Protein AF-A0A3P1Y824-F1 (afdb_monomer_lite)

pLDDT: mean 85.29, std 20.65, range [33.41, 98.75]

Structure (mmCIF, N/CA/C/O backbone):
data_AF-A0A3P1Y824-F1
#
_entry.id   AF-A0A3P1Y824-F1
#
loop_
_atom_site.group_PDB
_atom_site.id
_atom_site.type_symbol
_atom_site.label_atom_id
_atom_site.label_alt_id
_atom_site.label_comp_id
_atom_site.label_asym_id
_atom_site.label_entity_id
_atom_site.label_seq_id
_atom_site.pdbx_PDB_ins_code
_atom_site.Cartn_x
_atom_site.Cartn_y
_atom_site.Cartn_z
_atom_site.occupancy
_atom_site.B_iso_or_equiv
_atom_site.auth_seq_id
_atom_site.auth_comp_id
_atom_site.auth_asym_id
_atom_site.auth_atom_id
_atom_site.pdbx_PDB_model_num
ATOM 1 N N . MET A 1 1 ? 22.673 16.829 -102.226 1.00 40.06 1 MET A N 1
ATOM 2 C CA . MET A 1 1 ? 23.351 18.041 -101.725 1.00 40.06 1 MET A CA 1
ATOM 3 C C . MET A 1 1 ? 23.393 17.918 -100.212 1.00 40.06 1 MET A C 1
ATOM 5 O O . MET A 1 1 ? 22.346 17.843 -99.588 1.00 40.06 1 MET A O 1
ATOM 9 N N . TRP A 1 2 ? 24.587 17.693 -99.670 1.00 33.41 2 TRP A N 1
ATOM 10 C CA . TRP A 1 2 ? 24.835 17.403 -98.260 1.00 33.41 2 TRP A CA 1
ATOM 11 C C . TRP A 1 2 ? 24.967 18.717 -97.490 1.00 33.41 2 TRP A C 1
ATOM 13 O O . TRP A 1 2 ? 25.770 19.559 -97.886 1.00 33.41 2 TRP A O 1
ATOM 23 N N . THR A 1 3 ? 24.259 18.869 -96.374 1.00 39.00 3 THR A N 1
ATOM 24 C CA . THR A 1 3 ? 24.647 19.810 -95.317 1.00 39.00 3 THR A CA 1
ATOM 25 C C . THR A 1 3 ? 25.061 19.031 -94.075 1.00 39.00 3 THR A C 1
ATOM 27 O O . THR A 1 3 ? 24.505 17.993 -93.723 1.00 39.00 3 THR A O 1
ATOM 30 N N . ARG A 1 4 ? 26.153 19.511 -93.490 1.00 34.81 4 ARG A N 1
ATOM 31 C CA . ARG A 1 4 ? 27.013 18.880 -92.495 1.00 34.81 4 ARG A CA 1
ATOM 32 C C . ARG A 1 4 ? 26.771 19.522 -91.117 1.00 34.81 4 ARG A C 1
ATOM 34 O O . ARG A 1 4 ? 26.735 20.744 -91.057 1.00 34.81 4 ARG A O 1
ATOM 41 N N . VAL A 1 5 ? 26.845 18.683 -90.064 1.00 40.91 5 VAL A N 1
ATOM 42 C CA . VAL A 1 5 ? 27.524 18.930 -88.753 1.00 40.91 5 VAL A CA 1
ATOM 43 C C . VAL A 1 5 ? 26.719 19.746 -87.703 1.00 40.91 5 VAL A C 1
ATOM 45 O O . VAL A 1 5 ? 25.903 20.559 -88.119 1.00 40.91 5 VAL A O 1
ATOM 48 N N . PRO A 1 6 ? 26.922 19.620 -86.356 1.00 44.84 6 PRO A N 1
ATOM 49 C CA . PRO A 1 6 ? 27.743 18.694 -85.548 1.00 44.84 6 PRO A CA 1
ATOM 50 C C . PRO A 1 6 ? 27.023 17.943 -84.400 1.00 44.84 6 PRO A C 1
ATOM 52 O O . PRO A 1 6 ? 26.075 18.398 -83.767 1.00 44.84 6 PRO A O 1
ATOM 55 N N . CYS A 1 7 ? 27.672 16.842 -84.030 1.00 43.00 7 CYS A N 1
ATOM 56 C CA . CYS A 1 7 ? 27.655 16.170 -82.737 1.00 43.00 7 CYS A CA 1
ATOM 57 C C . CYS A 1 7 ? 28.266 17.056 -81.625 1.00 43.00 7 CYS A C 1
ATOM 59 O O . CYS A 1 7 ? 29.371 17.559 -81.806 1.00 43.00 7 CYS A O 1
ATOM 61 N N . SER A 1 8 ? 27.606 17.211 -80.468 1.00 36.88 8 SER A N 1
ATOM 62 C CA . SER A 1 8 ? 28.276 17.350 -79.157 1.00 36.88 8 SER A CA 1
ATOM 63 C C . SER A 1 8 ? 27.281 17.344 -77.988 1.00 36.88 8 SER A C 1
ATOM 65 O O . SER A 1 8 ? 26.400 18.191 -77.907 1.00 36.88 8 SER A O 1
ATOM 67 N N . ARG A 1 9 ? 27.461 16.389 -77.066 1.00 37.25 9 ARG A N 1
ATOM 68 C CA . ARG A 1 9 ? 27.488 16.546 -75.592 1.00 37.25 9 ARG A CA 1
ATOM 69 C C . ARG A 1 9 ? 27.104 15.238 -74.901 1.00 37.25 9 ARG A C 1
ATOM 71 O O . ARG A 1 9 ? 25.945 14.941 -74.647 1.00 37.25 9 ARG A O 1
ATOM 78 N N . ILE A 1 10 ? 28.147 14.454 -74.637 1.00 38.31 10 ILE A N 1
ATOM 79 C CA . ILE A 1 10 ? 28.514 13.936 -73.312 1.00 38.31 10 ILE A CA 1
ATOM 80 C C . ILE A 1 10 ? 27.321 13.843 -72.343 1.00 38.31 10 ILE A C 1
ATOM 82 O O . ILE A 1 10 ? 26.984 14.802 -71.653 1.00 38.31 10 ILE A O 1
ATOM 86 N N . ARG A 1 11 ? 26.723 12.649 -72.261 1.00 35.00 11 ARG A N 1
ATOM 87 C CA . ARG A 1 11 ? 25.968 12.219 -71.080 1.00 35.00 11 ARG A CA 1
ATOM 88 C C . ARG A 1 11 ? 26.979 11.959 -69.968 1.00 35.00 11 ARG A C 1
ATOM 90 O O . ARG A 1 11 ? 27.651 10.929 -69.978 1.00 35.00 11 ARG A O 1
ATOM 97 N N . THR A 1 12 ? 27.112 12.894 -69.036 1.00 39.44 12 THR A N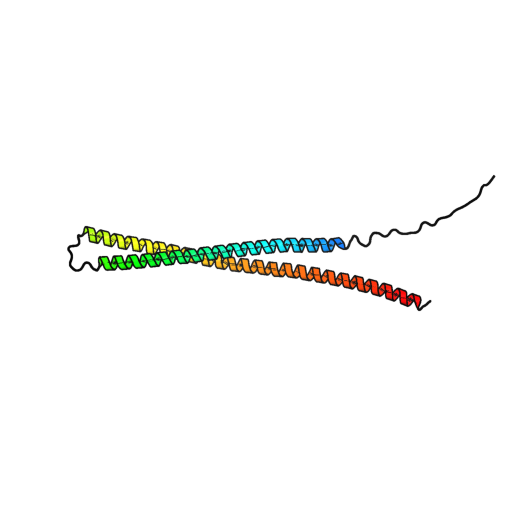 1
ATOM 98 C CA . THR A 1 12 ? 27.744 12.602 -67.752 1.00 39.44 12 THR A CA 1
ATOM 99 C C . THR A 1 12 ? 26.859 11.646 -66.965 1.00 39.44 12 THR A C 1
ATOM 101 O O . THR A 1 12 ? 25.638 11.776 -66.886 1.00 39.44 12 THR A O 1
ATOM 104 N N . ARG A 1 13 ? 27.546 10.624 -66.473 1.00 36.34 13 ARG A N 1
ATOM 105 C CA . ARG A 1 13 ? 27.085 9.491 -65.695 1.00 36.34 13 ARG A CA 1
ATOM 106 C C . ARG A 1 13 ? 26.540 9.896 -64.323 1.00 36.34 13 ARG A C 1
ATOM 108 O O . ARG A 1 13 ? 26.996 10.858 -63.720 1.00 36.34 13 ARG A O 1
ATOM 115 N N . GLU A 1 14 ? 25.658 9.020 -63.846 1.00 37.75 14 GLU A N 1
ATOM 116 C CA . GLU A 1 14 ? 25.548 8.575 -62.452 1.00 37.75 14 GLU A CA 1
ATOM 117 C C . GLU A 1 14 ? 25.016 9.589 -61.431 1.00 37.75 14 GLU A C 1
ATOM 119 O O . GLU A 1 14 ? 25.712 10.122 -60.572 1.00 37.75 14 GLU A O 1
ATOM 124 N N . CYS A 1 15 ? 23.689 9.716 -61.442 1.00 35.94 15 CYS A N 1
ATOM 125 C CA . CYS A 1 15 ? 22.918 9.880 -60.218 1.00 35.94 15 CYS A CA 1
ATOM 126 C C . CYS A 1 15 ? 23.181 8.690 -59.272 1.00 35.94 15 CYS A C 1
ATOM 128 O O . CYS A 1 15 ? 22.779 7.567 -59.571 1.00 35.94 15 CYS A O 1
ATOM 130 N N . LEU A 1 16 ? 23.769 8.936 -58.100 1.00 40.53 16 LEU A N 1
ATOM 131 C CA . LEU A 1 16 ? 23.704 8.020 -56.954 1.00 40.53 16 LEU A CA 1
ATOM 132 C C . LEU A 1 16 ? 23.106 8.730 -55.726 1.00 40.53 16 LEU A C 1
ATOM 134 O O . LEU A 1 16 ? 23.847 9.158 -54.846 1.00 40.53 16 LEU A O 1
ATOM 138 N N . PRO A 1 17 ? 21.768 8.824 -55.608 1.00 38.91 17 PRO A N 1
ATOM 139 C CA . PRO A 1 17 ? 21.107 9.245 -54.374 1.00 38.91 17 PRO A CA 1
ATOM 140 C C . PRO A 1 17 ? 20.605 8.049 -53.537 1.00 38.91 17 PRO A C 1
ATOM 142 O O . PRO A 1 17 ? 19.522 8.112 -52.967 1.00 38.91 17 PRO A O 1
ATOM 145 N N . TRP A 1 18 ? 21.352 6.936 -53.458 1.00 35.97 18 TRP A N 1
ATOM 146 C CA . TRP A 1 18 ? 20.841 5.694 -52.838 1.00 35.97 18 TRP A CA 1
ATOM 147 C C . TRP A 1 18 ? 21.610 5.146 -51.628 1.00 35.97 18 TRP A C 1
ATOM 149 O O . TRP A 1 18 ? 21.247 4.086 -51.123 1.00 35.97 18 TRP A O 1
ATOM 159 N N . LEU A 1 19 ? 22.601 5.855 -51.079 1.00 34.91 19 LEU A N 1
ATOM 160 C CA . LEU A 1 19 ? 23.351 5.348 -49.914 1.00 34.91 19 LEU A CA 1
ATOM 161 C C . LEU A 1 19 ? 22.928 5.908 -48.548 1.00 34.91 19 LEU A C 1
ATOM 163 O O . LEU A 1 19 ? 23.358 5.378 -47.530 1.00 34.91 19 LEU A O 1
ATOM 167 N N . HIS A 1 20 ? 22.033 6.898 -48.484 1.00 40.75 20 HIS A N 1
ATOM 168 C CA . HIS A 1 20 ? 21.609 7.482 -47.197 1.00 40.75 20 HIS A CA 1
ATOM 169 C C . HIS A 1 20 ? 20.251 6.979 -46.674 1.00 40.75 20 HIS A C 1
ATOM 171 O O . HIS A 1 20 ? 19.904 7.230 -45.526 1.00 40.75 20 HIS A O 1
ATOM 177 N N . SER A 1 21 ? 19.486 6.207 -47.457 1.00 37.62 21 SER A N 1
ATOM 178 C CA . SER A 1 21 ? 18.103 5.852 -47.083 1.00 37.62 21 SER A CA 1
ATOM 179 C C . SER A 1 21 ? 17.969 4.591 -46.204 1.00 37.62 21 SER A C 1
ATOM 181 O O . SER A 1 21 ? 16.920 4.357 -45.612 1.00 37.62 21 SER A O 1
ATOM 183 N N . ARG A 1 22 ? 19.029 3.781 -46.036 1.00 41.16 22 ARG A N 1
ATOM 184 C CA . ARG A 1 22 ? 18.972 2.553 -45.208 1.00 41.16 22 ARG A CA 1
ATOM 185 C C . ARG A 1 22 ? 19.419 2.715 -43.748 1.00 41.16 22 ARG A C 1
ATOM 187 O O . ARG A 1 22 ? 19.151 1.817 -42.956 1.00 41.16 22 ARG A O 1
ATOM 194 N N . ARG A 1 23 ? 20.056 3.829 -43.358 1.00 48.84 23 ARG A N 1
ATOM 195 C CA . ARG A 1 23 ? 20.598 4.014 -41.989 1.00 48.84 23 ARG A CA 1
ATOM 196 C C . ARG A 1 23 ? 19.629 4.691 -41.009 1.00 48.84 23 ARG A C 1
ATOM 198 O O . ARG A 1 23 ? 19.663 4.388 -39.820 1.00 48.84 23 ARG A O 1
ATOM 205 N N . SER A 1 24 ? 18.699 5.520 -41.483 1.00 50.16 24 SER A N 1
ATOM 206 C CA . SER A 1 24 ? 17.749 6.250 -40.620 1.00 50.16 24 SER A CA 1
ATOM 207 C C . SER A 1 24 ? 16.666 5.360 -39.985 1.00 50.16 24 SER A C 1
ATOM 209 O O . SER A 1 24 ? 16.113 5.704 -38.940 1.00 50.16 24 SER A O 1
ATOM 211 N N . GLY A 1 25 ? 16.375 4.198 -40.582 1.00 53.25 25 GLY A N 1
ATOM 212 C CA . GLY A 1 25 ? 15.336 3.280 -40.101 1.00 53.25 25 GLY A CA 1
ATOM 213 C C . GLY A 1 25 ? 15.682 2.580 -38.781 1.00 53.25 25 GLY A C 1
ATOM 214 O O . GLY A 1 25 ? 14.811 2.420 -37.931 1.00 53.25 25 GLY A O 1
ATOM 215 N N . GLY A 1 26 ? 16.951 2.213 -38.564 1.00 60.66 26 GLY A N 1
ATOM 216 C CA . GLY A 1 26 ? 17.383 1.517 -37.343 1.00 60.66 26 GLY A CA 1
ATOM 217 C C . GLY A 1 26 ? 17.287 2.391 -36.089 1.00 60.66 26 GLY A C 1
ATOM 218 O O . GLY A 1 26 ? 16.782 1.952 -35.055 1.00 60.66 26 GLY A O 1
ATOM 219 N N . PHE A 1 27 ? 17.682 3.660 -36.201 1.00 61.75 27 PHE A N 1
ATOM 220 C CA . PHE A 1 27 ? 17.605 4.625 -35.102 1.00 61.75 27 PHE A CA 1
ATOM 221 C C . PHE A 1 27 ? 16.172 4.971 -34.710 1.00 61.75 27 PHE A C 1
ATOM 223 O O . PHE A 1 27 ? 15.850 4.997 -33.523 1.00 61.75 27 PHE A O 1
ATOM 230 N N . ALA A 1 28 ? 15.288 5.184 -35.690 1.00 69.81 28 ALA A N 1
ATOM 231 C CA . ALA A 1 28 ? 13.879 5.468 -35.427 1.00 69.81 28 ALA A CA 1
ATOM 232 C C . ALA A 1 28 ? 13.195 4.319 -34.659 1.00 69.81 28 ALA A C 1
ATOM 234 O O . ALA A 1 28 ? 12.420 4.568 -33.731 1.00 69.81 28 ALA A O 1
ATOM 235 N N . VAL A 1 29 ? 13.545 3.068 -34.979 1.00 78.44 29 VAL A N 1
ATOM 236 C CA . VAL A 1 29 ? 13.026 1.864 -34.310 1.00 78.44 29 VAL A CA 1
ATOM 237 C C . VAL A 1 29 ? 13.515 1.760 -32.859 1.00 78.44 29 VAL A C 1
ATOM 239 O O . VAL A 1 29 ? 12.712 1.494 -31.960 1.00 78.44 29 VAL A O 1
ATOM 242 N N . VAL A 1 30 ? 14.801 2.016 -32.588 1.00 83.38 30 VAL A N 1
ATOM 243 C CA . VAL A 1 30 ? 15.351 1.992 -31.216 1.00 83.38 30 VAL A CA 1
ATOM 244 C C . VAL A 1 30 ? 14.766 3.122 -30.366 1.00 83.38 30 VAL A C 1
ATOM 246 O O . VAL A 1 30 ? 14.324 2.881 -29.241 1.00 83.38 30 VAL A O 1
ATOM 249 N N . HIS A 1 31 ? 14.645 4.331 -30.919 1.00 86.06 31 HIS A N 1
ATOM 250 C CA . HIS A 1 31 ? 14.004 5.460 -30.243 1.00 86.06 31 HIS A CA 1
ATOM 251 C C . HIS A 1 31 ? 12.535 5.190 -29.899 1.00 86.06 31 HIS A C 1
ATOM 253 O O . HIS A 1 31 ? 12.085 5.486 -28.788 1.00 86.06 31 HIS A O 1
ATOM 259 N N . GLN A 1 32 ? 11.774 4.594 -30.820 1.00 91.44 32 GLN A N 1
ATOM 260 C CA . GLN A 1 32 ? 10.388 4.207 -30.560 1.00 91.44 32 GLN A CA 1
ATOM 261 C C . GLN A 1 32 ? 10.299 3.142 -29.460 1.00 91.44 32 GLN A C 1
ATOM 263 O O . GLN A 1 32 ? 9.436 3.230 -28.581 1.00 91.44 32 GLN A O 1
ATOM 268 N N . ARG A 1 33 ? 11.221 2.172 -29.461 1.00 92.56 33 ARG A N 1
ATOM 269 C CA . ARG A 1 33 ? 11.316 1.137 -28.428 1.00 92.56 33 ARG A CA 1
ATOM 270 C C . ARG A 1 33 ? 11.611 1.743 -27.054 1.00 92.56 33 ARG A C 1
ATOM 272 O O . ARG A 1 33 ? 10.877 1.455 -26.112 1.00 92.56 33 ARG A O 1
ATOM 279 N N . ILE A 1 34 ? 12.605 2.628 -26.943 1.00 94.44 34 ILE A N 1
ATOM 280 C CA . ILE A 1 34 ? 12.930 3.332 -25.690 1.00 94.44 34 ILE A CA 1
ATOM 281 C C . ILE A 1 34 ? 11.712 4.104 -25.173 1.00 94.44 34 ILE A C 1
ATOM 283 O O . ILE A 1 34 ? 11.372 3.987 -23.996 1.00 94.44 34 ILE A O 1
ATOM 287 N N . ARG A 1 35 ? 11.006 4.844 -26.040 1.00 95.81 35 ARG A N 1
ATOM 288 C CA . ARG A 1 35 ? 9.782 5.574 -25.656 1.00 95.81 35 ARG A CA 1
ATOM 289 C C . ARG A 1 35 ? 8.688 4.642 -25.140 1.00 95.81 35 ARG A C 1
ATOM 291 O O . ARG A 1 35 ? 8.083 4.932 -24.111 1.00 95.81 35 ARG A O 1
ATOM 298 N N . LYS A 1 36 ? 8.449 3.519 -25.827 1.00 96.88 36 LYS A N 1
ATOM 299 C CA . LYS A 1 36 ? 7.457 2.515 -25.416 1.00 96.88 36 LYS A CA 1
ATOM 300 C C . LYS A 1 36 ? 7.767 1.978 -24.018 1.00 96.88 36 LYS A C 1
ATOM 302 O O . LYS A 1 36 ? 6.895 2.000 -23.157 1.00 96.88 36 LYS A O 1
ATOM 307 N N . PHE A 1 37 ? 8.999 1.534 -23.781 1.00 97.38 37 PHE A N 1
ATOM 308 C CA . PHE A 1 37 ? 9.370 0.957 -22.488 1.00 97.38 37 PHE A CA 1
ATOM 309 C C . PHE A 1 37 ? 9.498 2.001 -21.376 1.00 97.38 37 PHE A C 1
ATOM 311 O O . PHE A 1 37 ? 9.137 1.702 -20.247 1.00 97.38 37 PHE A O 1
ATOM 318 N N . SER A 1 38 ? 9.872 3.244 -21.690 1.00 97.38 38 SER A N 1
ATOM 319 C CA . SER A 1 38 ? 9.807 4.349 -20.718 1.00 97.38 38 SER A CA 1
ATOM 320 C C . SER A 1 38 ? 8.367 4.620 -20.268 1.00 97.38 38 SER A C 1
ATOM 322 O O . SER A 1 38 ? 8.125 4.903 -19.101 1.00 97.38 38 SER A O 1
ATOM 324 N N . ARG A 1 39 ? 7.385 4.498 -21.174 1.00 98.12 39 ARG A N 1
ATOM 325 C CA . ARG A 1 39 ? 5.966 4.622 -20.811 1.00 98.12 39 ARG A CA 1
ATOM 326 C C . ARG A 1 39 ? 5.510 3.473 -19.910 1.00 98.12 39 ARG A C 1
ATOM 328 O O . ARG A 1 39 ? 4.801 3.721 -18.947 1.00 98.12 39 ARG A O 1
ATOM 335 N N . ILE A 1 40 ? 5.928 2.242 -20.209 1.00 97.75 40 ILE A N 1
ATOM 336 C CA . ILE A 1 40 ? 5.625 1.072 -19.369 1.00 97.75 40 ILE A CA 1
ATOM 337 C C . ILE A 1 40 ? 6.264 1.220 -17.984 1.00 97.75 40 ILE A C 1
ATOM 339 O O . ILE A 1 40 ? 5.608 0.934 -16.990 1.00 97.75 40 ILE A O 1
ATOM 343 N N . LEU A 1 41 ? 7.511 1.693 -17.912 1.00 98.19 41 LEU A N 1
ATOM 344 C CA . LEU A 1 41 ? 8.181 1.990 -16.647 1.00 98.19 41 LEU A CA 1
ATOM 345 C C . LEU A 1 41 ? 7.361 2.977 -15.814 1.00 98.19 41 LEU A C 1
ATOM 347 O O . LEU A 1 41 ? 7.065 2.688 -14.661 1.00 98.19 41 LEU A O 1
ATOM 351 N N . LYS A 1 42 ? 6.921 4.082 -16.425 1.00 98.19 42 LYS A N 1
ATOM 352 C CA . LYS A 1 42 ? 6.090 5.075 -15.741 1.00 98.19 42 LYS A CA 1
ATOM 353 C C . LYS A 1 42 ? 4.802 4.467 -15.172 1.00 98.19 42 LYS A C 1
ATOM 355 O O . LYS A 1 42 ? 4.479 4.734 -14.025 1.00 98.19 42 LYS A O 1
ATOM 360 N N . LEU A 1 43 ? 4.112 3.618 -15.939 1.00 98.25 43 LEU A N 1
ATOM 361 C CA . LEU A 1 43 ? 2.913 2.923 -15.450 1.00 98.25 43 LEU A CA 1
ATOM 362 C C . LEU A 1 43 ? 3.223 2.048 -14.226 1.00 98.25 43 LEU A C 1
ATOM 364 O O . LEU A 1 43 ? 2.509 2.111 -13.238 1.00 98.25 43 LEU A O 1
ATOM 368 N N . ARG A 1 44 ? 4.332 1.300 -14.242 1.00 98.25 44 ARG A N 1
ATOM 369 C CA . ARG A 1 44 ? 4.747 0.484 -13.087 1.00 98.25 44 ARG A CA 1
ATOM 370 C C . ARG A 1 44 ? 5.105 1.328 -11.863 1.00 98.25 44 ARG A C 1
ATOM 372 O O . ARG A 1 44 ? 4.858 0.916 -10.734 1.00 98.25 44 ARG A O 1
ATOM 379 N N . GLU A 1 45 ? 5.711 2.495 -12.070 1.00 98.56 45 GLU A N 1
ATOM 380 C CA . GLU A 1 45 ? 5.982 3.445 -10.988 1.00 98.56 45 GLU A CA 1
ATOM 381 C C . GLU A 1 45 ? 4.691 4.016 -10.396 1.00 98.56 45 GLU A C 1
ATOM 383 O O . GLU A 1 45 ? 4.617 4.178 -9.179 1.00 98.56 45 GLU A O 1
ATOM 388 N N . ASP A 1 46 ? 3.699 4.319 -11.238 1.00 98.25 46 ASP A N 1
ATOM 389 C CA . ASP A 1 46 ? 2.367 4.762 -10.816 1.00 98.25 46 ASP A CA 1
ATOM 390 C C . ASP A 1 46 ? 1.652 3.667 -10.011 1.00 98.25 46 ASP A C 1
ATOM 392 O O . ASP A 1 46 ? 1.181 3.942 -8.909 1.00 98.25 46 ASP A O 1
ATOM 396 N N . ASP A 1 47 ? 1.676 2.417 -10.482 1.00 97.62 47 ASP A N 1
ATOM 397 C CA . ASP A 1 47 ? 1.123 1.269 -9.755 1.00 97.62 47 ASP A CA 1
ATOM 398 C C . ASP A 1 47 ? 1.798 1.109 -8.382 1.00 97.62 47 ASP A C 1
ATOM 400 O O . ASP A 1 47 ? 1.125 1.012 -7.357 1.00 97.62 47 ASP A O 1
ATOM 404 N N . ARG A 1 48 ? 3.137 1.178 -8.320 1.00 98.38 48 ARG A N 1
ATOM 405 C CA . ARG A 1 48 ? 3.879 1.145 -7.048 1.00 98.38 48 ARG A CA 1
ATOM 406 C C . ARG A 1 48 ? 3.480 2.300 -6.123 1.00 98.38 48 ARG A C 1
ATOM 408 O O . ARG A 1 48 ? 3.318 2.082 -4.928 1.00 98.38 48 ARG A O 1
ATOM 415 N N . ARG A 1 49 ? 3.333 3.522 -6.651 1.00 98.50 49 ARG A N 1
ATOM 416 C CA . ARG A 1 49 ? 2.878 4.692 -5.873 1.00 98.50 49 ARG A CA 1
ATOM 417 C C . ARG A 1 49 ? 1.463 4.497 -5.325 1.00 98.50 49 ARG A C 1
ATOM 419 O O . ARG A 1 49 ? 1.181 4.939 -4.211 1.00 98.50 49 ARG A O 1
ATOM 426 N N . SER A 1 50 ? 0.588 3.855 -6.096 1.00 97.88 50 SER A N 1
ATOM 427 C CA . SER A 1 50 ? -0.780 3.566 -5.668 1.00 97.88 50 SER A CA 1
ATOM 428 C C . SER A 1 50 ? -0.808 2.583 -4.492 1.00 97.88 50 SER A C 1
ATOM 430 O O . SER A 1 50 ? -1.448 2.878 -3.488 1.00 97.88 50 SER A O 1
ATOM 432 N N . GLU A 1 51 ? -0.006 1.512 -4.537 1.00 98.00 51 GLU A N 1
ATOM 433 C CA . GLU A 1 51 ? 0.131 0.557 -3.423 1.00 98.00 51 GLU A CA 1
ATOM 434 C C . GLU A 1 51 ? 0.758 1.214 -2.183 1.00 98.00 51 GLU A C 1
ATOM 436 O O . GLU A 1 51 ? 0.322 0.969 -1.065 1.00 98.00 51 GLU A O 1
ATOM 441 N N . GLN A 1 52 ? 1.734 2.117 -2.351 1.00 98.44 52 GLN A N 1
ATOM 442 C CA . GLN A 1 52 ? 2.293 2.884 -1.224 1.00 98.44 52 GLN A CA 1
ATOM 443 C C . GLN A 1 52 ? 1.242 3.766 -0.544 1.00 98.44 52 GLN A C 1
ATOM 445 O O . GLN A 1 52 ? 1.260 3.930 0.674 1.00 98.44 52 GLN A O 1
ATOM 450 N N . SER A 1 53 ? 0.340 4.343 -1.338 1.00 98.50 53 SER A N 1
ATOM 451 C CA . SER A 1 53 ? -0.744 5.183 -0.831 1.00 98.50 53 SER A CA 1
ATOM 452 C C . SER A 1 53 ? -1.805 4.341 -0.118 1.00 98.50 53 SER A C 1
ATOM 454 O O . SER A 1 53 ? -2.307 4.764 0.920 1.00 98.50 53 SER A O 1
ATOM 456 N N . LEU A 1 54 ? -2.099 3.138 -0.627 1.00 98.38 54 LEU A N 1
ATOM 457 C CA . LEU A 1 54 ? -2.963 2.164 0.042 1.00 98.38 54 LEU A CA 1
ATOM 458 C C . LEU A 1 54 ? -2.381 1.741 1.396 1.00 98.38 54 LEU A C 1
ATOM 460 O O . LEU A 1 54 ? -3.063 1.868 2.406 1.00 98.38 54 LEU A O 1
ATOM 464 N N . LEU A 1 55 ? -1.102 1.352 1.438 1.00 98.62 55 LEU A N 1
ATOM 465 C CA . LEU A 1 55 ? -0.428 0.971 2.683 1.00 98.62 55 LEU A CA 1
ATOM 466 C C . LEU A 1 55 ? -0.470 2.096 3.725 1.00 98.62 55 LEU A C 1
ATOM 468 O O . LEU A 1 55 ? -0.691 1.852 4.908 1.00 98.62 55 LEU A O 1
ATOM 472 N N . ALA A 1 56 ? -0.268 3.345 3.296 1.00 98.62 56 ALA A N 1
ATOM 473 C CA . ALA A 1 56 ? -0.362 4.497 4.186 1.00 98.62 56 ALA A CA 1
ATOM 474 C C . ALA A 1 56 ? -1.780 4.678 4.756 1.00 98.62 56 ALA A C 1
ATOM 476 O O . ALA A 1 56 ? -1.922 4.999 5.936 1.00 98.62 56 ALA A O 1
ATOM 477 N N . ALA A 1 57 ? -2.818 4.453 3.945 1.00 98.62 57 ALA A N 1
ATOM 478 C CA . ALA A 1 57 ? -4.206 4.504 4.394 1.00 98.62 57 ALA A CA 1
ATOM 479 C C . ALA A 1 57 ? -4.527 3.376 5.390 1.00 98.62 57 ALA A C 1
ATOM 481 O O . ALA A 1 57 ? -5.103 3.644 6.439 1.00 98.62 57 ALA A O 1
ATOM 482 N N . GLU A 1 58 ? -4.089 2.146 5.117 1.00 98.56 58 GLU A N 1
ATOM 483 C CA . GLU A 1 58 ? -4.282 1.000 6.018 1.00 98.56 58 GLU A CA 1
ATOM 484 C C . GLU A 1 58 ? -3.551 1.192 7.356 1.00 98.56 58 GLU A C 1
ATOM 486 O O . GLU A 1 58 ? -4.090 0.883 8.415 1.00 98.56 58 GLU A O 1
ATOM 491 N N . ARG A 1 59 ? -2.345 1.775 7.344 1.00 98.56 59 ARG A N 1
ATOM 492 C CA . ARG A 1 59 ? -1.608 2.133 8.570 1.00 98.56 59 ARG A CA 1
ATOM 493 C C . ARG A 1 59 ? -2.304 3.225 9.378 1.00 98.56 59 ARG A C 1
ATOM 495 O O . ARG A 1 59 ? -2.235 3.214 10.606 1.00 98.56 59 ARG A O 1
ATOM 502 N N . GLN A 1 60 ? -2.960 4.169 8.706 1.00 98.69 60 GLN A N 1
ATOM 503 C CA . GLN A 1 60 ? -3.779 5.163 9.390 1.00 98.69 60 GLN A CA 1
ATOM 504 C C . GLN A 1 60 ? -5.022 4.513 10.010 1.00 98.69 60 GLN A C 1
ATOM 506 O O . GLN A 1 60 ? -5.327 4.786 11.165 1.00 98.69 60 GLN A O 1
ATOM 511 N N . GLU A 1 61 ? -5.680 3.601 9.296 1.00 98.56 61 GLU A N 1
ATOM 512 C CA . GLU A 1 61 ? -6.809 2.831 9.826 1.00 98.56 61 GLU A CA 1
ATOM 513 C C . GLU A 1 61 ? -6.403 1.978 11.040 1.00 98.56 61 GLU A C 1
ATOM 515 O O . GLU A 1 61 ? -7.112 1.976 12.043 1.00 98.56 61 GLU A O 1
ATOM 520 N N . GLU A 1 62 ? -5.238 1.314 11.006 1.00 98.69 62 GLU A N 1
ATOM 521 C CA . GLU A 1 62 ? -4.697 0.566 12.154 1.00 98.69 62 GLU A CA 1
ATOM 522 C C . GLU A 1 62 ? -4.600 1.465 13.391 1.00 98.69 62 GLU A C 1
ATOM 524 O O . GLU A 1 62 ? -5.031 1.089 14.485 1.00 98.69 62 GLU A O 1
ATOM 529 N N . LYS A 1 63 ? -4.062 2.675 13.211 1.00 98.62 63 LYS A N 1
ATOM 530 C CA . LYS A 1 63 ? -3.952 3.662 14.281 1.00 98.62 63 LYS A CA 1
ATOM 531 C C . LYS A 1 63 ? -5.326 4.083 14.804 1.00 98.62 63 LYS A C 1
ATOM 533 O O . LYS A 1 63 ? -5.521 4.105 16.015 1.00 98.62 63 LYS A O 1
ATOM 538 N N . ASP A 1 64 ? -6.275 4.370 13.919 1.00 98.50 64 ASP A N 1
ATOM 539 C CA . ASP A 1 64 ? -7.624 4.794 14.308 1.00 98.50 64 ASP A CA 1
ATOM 540 C C . ASP A 1 64 ? -8.353 3.697 15.110 1.00 98.50 64 ASP A C 1
ATOM 542 O O . ASP A 1 64 ? -9.038 3.980 16.099 1.00 98.50 64 ASP A O 1
ATOM 546 N N . VAL A 1 65 ? -8.172 2.425 14.731 1.00 98.50 65 VAL A N 1
ATOM 547 C CA . VAL A 1 65 ? -8.704 1.272 15.475 1.00 98.50 65 VAL A CA 1
ATOM 548 C C . VAL A 1 65 ? -8.051 1.158 16.855 1.00 98.50 65 VAL A C 1
ATOM 550 O O . VAL A 1 65 ? -8.759 0.954 17.843 1.00 98.50 65 VAL A O 1
ATOM 553 N N . LEU A 1 66 ? -6.729 1.331 16.950 1.00 98.56 66 LEU A N 1
ATOM 554 C CA . LEU A 1 66 ? -6.007 1.318 18.228 1.00 98.56 66 LEU A CA 1
ATOM 555 C C . LEU A 1 66 ? -6.457 2.449 19.161 1.00 98.56 66 LEU A C 1
ATOM 557 O O . LEU A 1 66 ? -6.725 2.193 20.334 1.00 98.56 66 LEU A O 1
ATOM 561 N N . ASP A 1 67 ? -6.605 3.672 18.651 1.00 98.56 67 ASP A N 1
ATOM 562 C CA . ASP A 1 67 ? -7.067 4.826 19.434 1.00 98.56 67 ASP A CA 1
ATOM 563 C C . ASP A 1 67 ? -8.495 4.593 19.975 1.00 98.56 67 ASP A C 1
ATOM 565 O O . ASP A 1 67 ? -8.819 4.918 21.128 1.00 98.56 67 ASP A O 1
ATOM 569 N N . ARG A 1 68 ? -9.357 3.958 19.168 1.00 98.31 68 ARG A N 1
ATOM 570 C CA . ARG A 1 68 ? -10.709 3.559 19.582 1.00 98.31 68 ARG A CA 1
ATOM 571 C C . ARG A 1 68 ? -10.689 2.462 20.646 1.00 98.31 68 ARG A C 1
ATOM 573 O O . ARG A 1 68 ? -11.445 2.560 21.613 1.00 98.31 68 ARG A O 1
ATOM 580 N N . LEU A 1 69 ? -9.852 1.438 20.485 1.00 98.50 69 LEU A N 1
ATOM 581 C CA . LEU A 1 69 ? -9.684 0.368 21.473 1.00 98.50 69 LEU A CA 1
ATOM 582 C C . LEU A 1 69 ? -9.183 0.921 22.807 1.00 98.50 69 LEU A C 1
ATOM 584 O O . LEU A 1 69 ? -9.780 0.631 23.839 1.00 98.50 69 LEU A O 1
ATOM 588 N N . PHE A 1 70 ? -8.177 1.794 22.783 1.00 98.38 70 PHE A N 1
ATOM 589 C CA . PHE A 1 70 ? -7.665 2.456 23.982 1.00 98.38 70 PHE A CA 1
ATOM 590 C C . PHE A 1 70 ? -8.759 3.253 24.710 1.00 98.38 70 PHE A C 1
ATOM 592 O O . PHE A 1 70 ? -8.900 3.178 25.932 1.00 98.38 70 PHE A O 1
ATOM 599 N N . SER A 1 71 ? -9.595 3.973 23.956 1.00 98.38 71 SER A N 1
ATOM 600 C CA . SER A 1 71 ? -10.740 4.700 24.516 1.00 98.38 71 SER A CA 1
ATOM 601 C C . SER A 1 71 ? -11.752 3.755 25.179 1.00 98.38 71 SER A C 1
ATOM 603 O O . SER A 1 71 ? -12.198 4.020 26.298 1.00 98.38 71 SER A O 1
ATOM 605 N N . LEU A 1 72 ? -12.073 2.628 24.531 1.00 98.31 72 LEU A N 1
ATOM 606 C CA . LEU A 1 72 ? -12.977 1.604 25.067 1.00 98.31 72 LEU A CA 1
ATOM 607 C C . LEU A 1 72 ? -12.414 0.916 26.315 1.00 98.31 72 LEU A C 1
ATOM 609 O O . LEU A 1 72 ? -13.163 0.637 27.247 1.00 98.31 72 LEU A O 1
ATOM 613 N N . GLU A 1 73 ? -11.108 0.662 26.372 1.00 98.06 73 GLU A N 1
ATOM 614 C CA . GLU A 1 73 ? -10.450 0.114 27.563 1.00 98.06 73 GLU A CA 1
ATOM 615 C C . GLU A 1 73 ? -10.526 1.087 28.747 1.00 98.06 73 GLU A C 1
ATOM 617 O O . GLU A 1 73 ? -10.792 0.673 29.881 1.00 98.06 73 GLU A O 1
ATOM 622 N N . GLY A 1 74 ? -10.374 2.388 28.484 1.00 97.94 74 GLY A N 1
ATOM 623 C CA . GLY A 1 74 ? -10.586 3.439 29.477 1.00 97.94 74 GLY A CA 1
ATOM 624 C C . GLY A 1 74 ? -12.039 3.522 29.958 1.00 97.94 74 GLY A C 1
ATOM 625 O O . GLY A 1 74 ? -12.291 3.624 31.158 1.00 97.94 74 GLY A O 1
ATOM 626 N N . GLU A 1 75 ? -13.011 3.435 29.045 1.00 97.69 75 GLU A N 1
ATOM 627 C CA . GLU A 1 75 ? -14.440 3.346 29.386 1.00 97.69 75 GLU A CA 1
ATOM 628 C C . GLU A 1 75 ? -14.757 2.100 30.215 1.00 97.69 75 GLU A C 1
ATOM 630 O O . GLU A 1 75 ? -15.449 2.204 31.227 1.00 97.69 75 GLU A O 1
ATOM 635 N N . ARG A 1 76 ? -14.207 0.941 29.837 1.00 97.81 76 ARG A N 1
ATOM 636 C CA . ARG A 1 76 ? -14.368 -0.318 30.571 1.00 97.81 76 ARG A CA 1
ATOM 637 C C . ARG A 1 76 ? -13.824 -0.206 31.989 1.00 97.81 76 ARG A C 1
ATOM 639 O O . ARG A 1 76 ? -14.484 -0.660 32.916 1.00 97.81 76 ARG A O 1
ATOM 646 N N . SER A 1 77 ? -12.640 0.380 32.148 1.00 97.19 77 SER A N 1
ATOM 647 C CA . SER A 1 77 ? -11.998 0.548 33.456 1.00 97.19 77 SER A CA 1
ATOM 648 C C . SER A 1 77 ? -12.852 1.429 34.369 1.00 97.19 77 SER A C 1
ATOM 650 O O . SER A 1 77 ? -13.209 0.995 35.457 1.00 97.19 77 SER A O 1
ATOM 652 N N . ARG A 1 78 ? -13.316 2.587 33.875 1.00 96.25 78 ARG A N 1
ATOM 653 C CA . ARG A 1 78 ? -14.245 3.453 34.624 1.00 96.25 78 ARG A CA 1
ATOM 654 C C . ARG A 1 78 ? -15.549 2.743 34.985 1.00 96.25 78 ARG A C 1
ATOM 656 O O . ARG A 1 78 ? -15.996 2.834 36.118 1.00 96.25 78 ARG A O 1
ATOM 663 N N . ALA A 1 79 ? -16.139 1.998 34.049 1.00 94.75 79 ALA A N 1
ATOM 664 C CA . ALA A 1 79 ? -17.371 1.256 34.308 1.00 94.75 79 ALA A CA 1
ATOM 665 C C . ALA A 1 79 ? -17.188 0.162 35.377 1.00 94.75 79 ALA A C 1
ATOM 667 O O . ALA A 1 79 ? -18.108 -0.104 36.148 1.00 94.75 79 ALA A O 1
ATOM 668 N N . LEU A 1 80 ? -16.012 -0.473 35.434 1.00 94.81 80 LEU A N 1
ATOM 669 C CA . LEU A 1 80 ? -15.664 -1.446 36.473 1.00 94.81 80 LEU A CA 1
ATOM 670 C C . LEU A 1 80 ? -15.429 -0.777 37.832 1.00 94.81 80 LEU A C 1
ATOM 672 O O . LEU A 1 80 ? -15.894 -1.298 38.849 1.00 94.81 80 LEU A O 1
ATOM 676 N N . ASP A 1 81 ? -14.765 0.377 37.855 1.00 92.88 81 ASP A N 1
ATOM 677 C CA . ASP A 1 81 ? -14.580 1.178 39.067 1.00 92.88 81 ASP A CA 1
ATOM 678 C C . ASP A 1 81 ? -15.938 1.644 39.618 1.00 92.88 81 ASP A C 1
ATOM 680 O O . ASP A 1 81 ? -16.231 1.441 40.793 1.00 92.88 81 ASP A O 1
ATOM 684 N N . ASP A 1 82 ? -16.833 2.144 38.762 1.00 89.44 82 ASP A N 1
ATOM 685 C CA . ASP A 1 82 ? -18.197 2.549 39.137 1.00 89.44 82 ASP A CA 1
ATOM 686 C C . ASP A 1 82 ? -19.061 1.369 39.614 1.00 89.44 82 ASP A C 1
ATOM 688 O O . ASP A 1 82 ? -19.967 1.530 40.439 1.00 89.44 82 ASP A O 1
ATOM 692 N N . PHE A 1 83 ? -18.821 0.170 39.076 1.00 89.31 83 PHE A N 1
ATOM 693 C CA . PHE A 1 83 ? -19.515 -1.050 39.488 1.00 89.31 83 PHE A CA 1
ATOM 694 C C . PHE A 1 83 ? -19.020 -1.561 40.847 1.00 89.31 83 PHE A C 1
ATOM 696 O O . PHE A 1 83 ? -19.820 -2.050 41.644 1.00 89.31 83 PHE A O 1
ATOM 703 N N . SER A 1 84 ? -17.717 -1.449 41.118 1.00 85.81 84 SER A N 1
ATOM 704 C CA . SER A 1 84 ? -17.087 -1.910 42.363 1.00 85.81 84 SER A CA 1
ATOM 705 C C . SER A 1 84 ? -17.167 -0.890 43.504 1.00 85.81 84 SER A C 1
ATOM 707 O O . SER A 1 84 ? -17.310 -1.286 44.657 1.00 85.81 84 SER A O 1
ATOM 709 N N . GLY A 1 85 ? -17.177 0.410 43.202 1.00 80.31 85 GLY A N 1
ATOM 710 C CA . GLY A 1 85 ? -17.244 1.519 44.161 1.00 80.31 85 GLY A CA 1
ATOM 711 C C . GLY A 1 85 ? -18.595 1.713 44.863 1.00 80.31 85 GLY A C 1
ATOM 712 O O . GLY A 1 85 ? -18.797 2.716 45.544 1.00 80.31 85 GLY A O 1
ATOM 713 N N . CYS A 1 86 ? -19.538 0.777 44.732 1.00 63.47 86 CYS A N 1
ATOM 714 C CA . CYS A 1 86 ? -20.840 0.796 45.410 1.00 63.47 86 CYS A CA 1
ATOM 715 C C . CYS A 1 86 ? -20.788 0.354 46.884 1.00 63.47 86 CYS A C 1
ATOM 717 O O . CYS A 1 86 ? -21.743 -0.236 47.394 1.00 63.47 86 CYS A O 1
ATOM 719 N N . GLU A 1 87 ? -19.706 0.649 47.600 1.00 56.53 87 GLU A N 1
ATOM 720 C CA . GLU A 1 87 ? -19.636 0.411 49.040 1.00 56.53 87 GLU A CA 1
ATOM 721 C C . GLU A 1 87 ? -20.391 1.525 49.789 1.00 56.53 87 GLU A C 1
ATOM 723 O O . GLU A 1 87 ? -19.887 2.627 49.985 1.00 56.53 87 GLU A O 1
ATOM 728 N N . GLY A 1 88 ? -21.636 1.246 50.198 1.00 61.09 88 GLY A N 1
ATOM 729 C CA . GLY A 1 88 ? -22.358 2.053 51.198 1.00 61.09 88 GLY A CA 1
ATOM 730 C C . GLY A 1 88 ? -23.691 2.683 50.771 1.00 61.09 88 GLY A C 1
ATOM 731 O O . GLY A 1 88 ? -24.372 3.258 51.619 1.00 61.09 88 GLY A O 1
ATOM 732 N N . GLY A 1 89 ? -24.110 2.559 49.507 1.00 67.19 89 GLY A N 1
ATOM 733 C CA . GLY A 1 89 ? -25.418 3.031 49.025 1.00 67.19 89 GLY A CA 1
ATOM 734 C C . GLY A 1 89 ? -26.403 1.890 48.738 1.00 67.19 89 GLY A C 1
ATOM 735 O O . GLY A 1 89 ? -26.003 0.835 48.254 1.00 67.19 89 GLY A O 1
ATOM 736 N N . MET A 1 90 ? -27.706 2.094 48.984 1.00 71.69 90 MET A N 1
ATOM 737 C CA . MET A 1 90 ? -28.755 1.178 48.503 1.00 71.69 90 MET A CA 1
ATOM 738 C C . MET A 1 90 ? -28.853 1.263 46.971 1.00 71.69 90 MET A C 1
ATOM 740 O O . MET A 1 90 ? -29.594 2.077 46.425 1.00 71.69 90 MET A O 1
ATOM 744 N N . VAL A 1 91 ? -28.092 0.426 46.267 1.00 80.94 91 VAL A N 1
ATOM 745 C CA . VAL A 1 91 ? -28.210 0.247 44.816 1.00 80.94 91 VAL A CA 1
ATOM 746 C C . VAL A 1 91 ? -29.296 -0.789 44.537 1.00 80.94 91 VAL A C 1
ATOM 748 O O . VAL A 1 91 ? -29.304 -1.872 45.121 1.00 80.94 91 VAL A O 1
ATOM 751 N N . SER A 1 92 ? -30.239 -0.464 43.652 1.00 88.88 92 SER A N 1
ATOM 752 C CA . SER A 1 92 ? -31.288 -1.416 43.275 1.00 88.88 92 SER A CA 1
ATOM 753 C C . SER A 1 92 ? -30.718 -2.572 42.442 1.00 88.88 92 SER A C 1
ATOM 755 O O . SER A 1 92 ? -29.744 -2.413 41.708 1.00 88.88 92 SER A O 1
ATOM 757 N N . CYS A 1 93 ? -31.362 -3.741 42.489 1.00 88.62 93 CYS A N 1
ATOM 758 C CA . CYS A 1 93 ? -30.977 -4.874 41.638 1.00 88.62 93 CYS A CA 1
ATOM 759 C C . CYS A 1 93 ? -31.040 -4.532 40.138 1.00 88.62 93 CYS A C 1
ATOM 761 O O . CYS A 1 93 ? -30.205 -5.000 39.367 1.00 88.62 93 CYS A O 1
ATOM 763 N N . ALA A 1 94 ? -32.003 -3.698 39.729 1.00 92.38 94 ALA A N 1
ATOM 764 C CA . ALA A 1 94 ? -32.124 -3.243 38.346 1.00 92.38 94 ALA A CA 1
ATOM 765 C C . ALA A 1 94 ? -30.904 -2.412 37.918 1.00 92.38 94 ALA A C 1
ATOM 767 O O . ALA A 1 94 ? -30.358 -2.628 36.841 1.00 92.38 94 ALA A O 1
ATOM 768 N N . GLU A 1 95 ? -30.435 -1.517 38.787 1.00 90.38 95 GLU A N 1
ATOM 769 C CA . GLU A 1 95 ? -29.261 -0.676 38.535 1.00 90.38 95 GLU A CA 1
ATOM 770 C C . GLU A 1 95 ? -27.980 -1.512 38.379 1.00 90.38 95 GLU A C 1
ATOM 772 O O . GLU A 1 95 ? -27.229 -1.324 37.422 1.00 90.38 95 GLU A O 1
ATOM 777 N N . LEU A 1 96 ? -27.758 -2.503 39.251 1.00 90.19 96 LEU A N 1
ATOM 778 C CA . LEU A 1 96 ? -26.626 -3.430 39.112 1.00 90.19 96 LEU A CA 1
ATOM 779 C C . LEU A 1 96 ? -26.682 -4.212 37.795 1.00 90.19 96 LEU A C 1
ATOM 781 O O . LEU A 1 96 ? -25.656 -4.393 37.136 1.00 90.19 96 LEU A O 1
ATOM 785 N N . TRP A 1 97 ? -27.876 -4.653 37.391 1.00 92.94 97 TRP A N 1
ATOM 786 C CA . TRP A 1 97 ? -28.064 -5.354 36.125 1.00 92.94 97 TRP A CA 1
ATOM 787 C C . TRP A 1 97 ? -27.734 -4.462 34.920 1.00 92.94 97 TRP A C 1
ATOM 789 O O . TRP A 1 97 ? -27.000 -4.897 34.030 1.00 92.94 97 TRP A O 1
ATOM 799 N N . PHE A 1 98 ? -28.193 -3.205 34.906 1.00 93.00 98 PHE A N 1
ATOM 800 C CA . PHE A 1 98 ? -27.873 -2.257 33.833 1.00 93.00 98 PHE A CA 1
ATOM 801 C C . PHE A 1 98 ? -26.376 -1.973 33.736 1.00 93.00 98 PHE A C 1
ATOM 803 O O . PHE A 1 98 ? -25.818 -2.020 32.638 1.00 93.00 98 PHE A O 1
ATOM 810 N N . ARG A 1 99 ? -25.702 -1.743 34.868 1.00 92.81 99 ARG A N 1
ATOM 811 C CA . ARG A 1 99 ? -24.249 -1.523 34.886 1.00 92.81 99 ARG A CA 1
ATOM 812 C C . ARG A 1 99 ? -23.483 -2.739 34.386 1.00 92.81 99 ARG A C 1
ATOM 814 O O . ARG A 1 99 ? -22.570 -2.596 33.575 1.0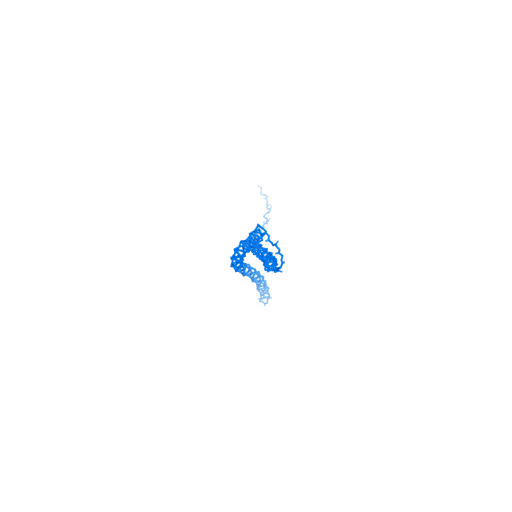0 92.81 99 ARG A O 1
ATOM 821 N N . ARG A 1 100 ? -23.882 -3.943 34.810 1.00 94.50 100 ARG A N 1
ATOM 822 C CA . ARG A 1 100 ? -23.273 -5.178 34.310 1.00 94.50 100 ARG A CA 1
ATOM 823 C C . ARG A 1 100 ? -23.446 -5.304 32.799 1.00 94.50 100 ARG A C 1
ATOM 825 O O . ARG A 1 100 ? -22.469 -5.542 32.096 1.00 94.50 100 ARG A O 1
ATOM 832 N N . ARG A 1 101 ? -24.666 -5.087 32.300 1.00 96.19 101 ARG A N 1
ATOM 833 C CA . ARG A 1 101 ? -24.954 -5.163 30.866 1.00 96.19 101 ARG A CA 1
ATOM 834 C C . ARG A 1 101 ? -24.154 -4.136 30.068 1.00 96.19 101 ARG A C 1
ATOM 836 O O . ARG A 1 101 ? -23.690 -4.455 28.979 1.00 96.19 101 ARG A O 1
ATOM 843 N N . PHE A 1 102 ? -23.975 -2.930 30.600 1.00 96.19 102 PHE A N 1
ATOM 844 C CA . PHE A 1 102 ? -23.145 -1.898 29.983 1.00 96.19 102 PHE A CA 1
ATOM 845 C C . PHE A 1 102 ? -21.681 -2.341 29.848 1.00 96.19 102 PHE A C 1
ATOM 847 O O . PHE A 1 102 ? -21.102 -2.206 28.772 1.00 96.19 102 PHE A O 1
ATOM 854 N N . ILE A 1 103 ? -21.110 -2.944 30.898 1.00 97.25 103 ILE A N 1
ATOM 855 C CA . ILE A 1 103 ? -19.760 -3.525 30.851 1.00 97.25 103 ILE A CA 1
ATOM 856 C C . ILE A 1 103 ? -19.673 -4.623 29.787 1.00 97.25 103 ILE A C 1
ATOM 858 O O . ILE A 1 103 ? -18.715 -4.629 29.016 1.00 97.25 103 ILE A O 1
ATOM 862 N N . ASP A 1 104 ? -20.655 -5.528 29.725 1.00 97.88 104 ASP A N 1
ATOM 863 C CA . ASP A 1 104 ? -20.670 -6.605 28.728 1.00 97.88 104 ASP A CA 1
ATOM 864 C C . ASP A 1 104 ? -20.703 -6.023 27.297 1.00 97.88 104 ASP A C 1
ATOM 866 O O . ASP A 1 104 ? -19.925 -6.437 26.447 1.00 97.88 104 ASP A O 1
ATOM 870 N N . VAL A 1 105 ? -21.505 -4.979 27.044 1.00 98.25 105 VAL A N 1
ATOM 871 C CA . VAL A 1 105 ? -21.544 -4.294 25.735 1.00 98.25 105 VAL A CA 1
ATOM 872 C C . VAL A 1 105 ? -20.202 -3.643 25.379 1.00 98.25 105 VAL A C 1
ATOM 874 O O . VAL A 1 105 ? -19.788 -3.688 24.220 1.00 98.25 105 VAL A O 1
ATOM 877 N N . ILE A 1 106 ? -19.499 -3.031 26.340 1.00 98.06 106 ILE A N 1
ATOM 878 C CA . ILE A 1 106 ? -18.151 -2.495 26.085 1.00 98.06 106 ILE A CA 1
ATOM 879 C C . ILE A 1 106 ? -17.181 -3.634 25.753 1.00 98.06 106 ILE A C 1
ATOM 881 O O . ILE A 1 106 ? -16.369 -3.496 24.840 1.00 98.06 106 ILE A O 1
ATOM 885 N N . GLN A 1 107 ? -17.266 -4.761 26.464 1.00 98.19 107 GLN A N 1
ATOM 886 C CA . GLN A 1 107 ? -16.429 -5.928 26.191 1.00 98.19 107 GLN A CA 1
ATOM 887 C C . GLN A 1 107 ? -16.680 -6.484 24.791 1.00 98.19 107 GLN A C 1
ATOM 889 O O . GLN A 1 107 ? -15.710 -6.724 24.077 1.00 98.19 107 GLN A O 1
ATOM 894 N N . ASP A 1 108 ? -17.935 -6.630 24.370 1.00 98.44 108 ASP A N 1
ATOM 895 C CA . ASP A 1 108 ? -18.284 -7.082 23.018 1.00 98.44 108 ASP A CA 1
ATOM 896 C C . ASP A 1 108 ? -17.648 -6.161 21.959 1.00 98.44 108 ASP A C 1
ATOM 898 O O . ASP A 1 108 ? -16.951 -6.624 21.058 1.00 98.44 108 ASP A O 1
ATOM 902 N N . ARG A 1 109 ? -17.753 -4.837 22.140 1.00 98.44 109 ARG A N 1
ATOM 903 C CA . ARG A 1 109 ? -17.138 -3.844 21.238 1.00 98.44 109 ARG A CA 1
ATOM 904 C C . ARG A 1 109 ? -15.608 -3.897 21.218 1.00 98.44 109 ARG A C 1
ATOM 906 O O . ARG A 1 109 ? -15.005 -3.611 20.186 1.00 98.44 109 ARG A O 1
ATOM 913 N N . ILE A 1 110 ? -14.967 -4.228 22.340 1.00 98.56 110 ILE A N 1
ATOM 914 C CA . ILE A 1 110 ? -13.513 -4.446 22.394 1.00 98.56 110 ILE A CA 1
ATOM 915 C C . ILE A 1 110 ? -13.137 -5.702 21.602 1.00 98.56 110 ILE A C 1
ATOM 917 O O . ILE A 1 110 ? -12.148 -5.674 20.874 1.00 98.56 110 ILE A O 1
ATOM 921 N N . HIS A 1 111 ? -13.907 -6.789 21.700 1.00 98.56 111 HIS A N 1
ATOM 922 C CA . HIS A 1 111 ? -13.656 -7.996 20.905 1.00 98.56 111 HIS A CA 1
ATOM 923 C C . HIS A 1 111 ? -13.801 -7.711 19.405 1.00 98.56 111 HIS A C 1
ATOM 925 O O . HIS A 1 111 ? -12.868 -7.978 18.653 1.00 98.56 111 HIS A O 1
ATOM 931 N N . GLU A 1 112 ? -14.890 -7.057 18.989 1.00 98.31 112 GLU A N 1
ATOM 932 C CA . GLU A 1 112 ? -15.097 -6.631 17.595 1.00 98.31 112 GLU A CA 1
ATOM 933 C C . GLU A 1 112 ? -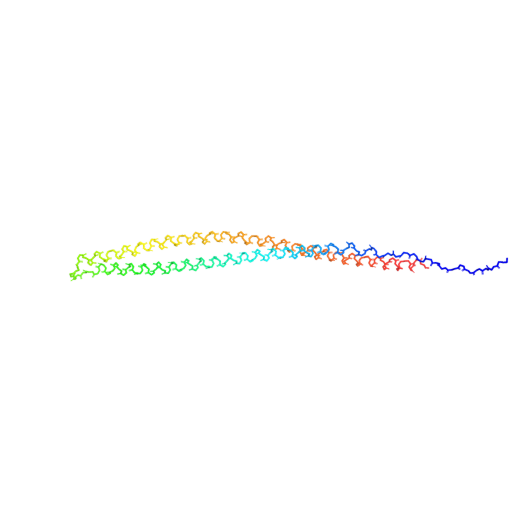13.966 -5.717 17.088 1.00 98.31 112 GLU A C 1
ATOM 935 O O . GLU A 1 112 ? -13.505 -5.841 15.950 1.00 98.31 112 GLU A O 1
ATOM 940 N N . GLY A 1 113 ? -13.489 -4.799 17.934 1.00 98.44 113 GLY A N 1
ATOM 941 C CA . GLY A 1 113 ? -12.357 -3.931 17.612 1.00 98.44 113 GLY A CA 1
ATOM 942 C C . GLY A 1 113 ? -11.042 -4.699 17.454 1.00 98.44 113 GLY A C 1
ATOM 943 O O . GLY A 1 113 ? -10.256 -4.375 16.568 1.00 98.44 113 GLY A O 1
ATOM 944 N N . ASN A 1 114 ? -10.812 -5.738 18.260 1.00 98.56 114 ASN A N 1
ATOM 945 C CA . ASN A 1 114 ? -9.640 -6.607 18.130 1.00 98.56 114 ASN A CA 1
ATOM 946 C C . ASN A 1 114 ? -9.694 -7.473 16.866 1.00 98.56 114 ASN A C 1
ATOM 948 O O . ASN A 1 114 ? -8.668 -7.634 16.205 1.00 98.56 114 ASN A O 1
ATOM 952 N N . ASP A 1 115 ? -10.870 -7.993 16.506 1.00 98.56 115 ASP A N 1
ATOM 953 C CA . ASP A 1 115 ? -11.062 -8.685 15.228 1.00 98.56 115 ASP A CA 1
ATOM 954 C C . ASP A 1 115 ? -10.782 -7.737 14.056 1.00 98.56 115 ASP A C 1
ATOM 956 O O . ASP A 1 115 ? -9.973 -8.057 13.189 1.00 98.56 115 ASP A O 1
ATOM 960 N N . SER A 1 116 ? -11.329 -6.518 14.098 1.00 98.38 116 SER A N 1
ATOM 961 C CA . SER A 1 116 ? -11.057 -5.487 13.086 1.00 98.38 116 SER A CA 1
ATOM 962 C C . SER A 1 116 ? -9.562 -5.153 12.989 1.00 98.38 116 SER A C 1
ATOM 964 O O . SER A 1 116 ? -9.025 -5.004 11.895 1.00 98.38 116 SER A O 1
ATOM 966 N N . LEU A 1 117 ? -8.861 -5.057 14.125 1.00 98.62 117 LEU A N 1
ATOM 967 C CA . LEU A 1 117 ? -7.420 -4.794 14.161 1.00 98.62 117 LEU A CA 1
ATOM 968 C C . LEU A 1 117 ? -6.612 -5.927 13.518 1.00 98.62 117 LEU A C 1
ATOM 970 O O . LEU A 1 117 ? -5.634 -5.662 12.816 1.00 98.62 117 LEU A O 1
ATOM 974 N N . ARG A 1 118 ? -6.999 -7.185 13.761 1.00 98.62 118 ARG A N 1
ATOM 975 C CA . ARG A 1 118 ? -6.381 -8.346 13.111 1.00 98.62 118 ARG A CA 1
ATOM 976 C C . ARG A 1 118 ? -6.559 -8.259 11.598 1.00 98.62 118 ARG A C 1
ATOM 978 O O . ARG A 1 118 ? -5.567 -8.379 10.886 1.00 98.62 118 ARG A O 1
ATOM 985 N N . ASP A 1 119 ? -7.774 -7.985 11.137 1.00 98.56 119 ASP A N 1
ATOM 986 C CA . ASP A 1 119 ? -8.090 -7.908 9.711 1.00 98.56 119 ASP A CA 1
ATOM 987 C C . ASP A 1 119 ? -7.304 -6.773 9.025 1.00 98.56 119 ASP A C 1
ATOM 989 O O . ASP A 1 119 ? -6.728 -6.965 7.956 1.00 98.56 119 ASP A O 1
ATOM 993 N N . VAL A 1 120 ? -7.194 -5.595 9.657 1.00 98.62 120 VAL A N 1
ATOM 994 C CA . VAL A 1 120 ? -6.371 -4.484 9.139 1.00 98.62 120 VAL A CA 1
ATOM 995 C C . VAL A 1 120 ? -4.897 -4.883 9.038 1.00 98.62 120 VAL A C 1
ATOM 997 O O . VAL A 1 120 ? -4.247 -4.593 8.036 1.00 98.62 120 VAL A O 1
ATOM 1000 N N . ARG A 1 121 ? -4.355 -5.570 10.050 1.00 98.62 121 ARG A N 1
ATOM 1001 C CA . ARG A 1 121 ? -2.956 -6.028 10.043 1.00 98.62 121 ARG A CA 1
ATOM 1002 C C . ARG A 1 121 ? -2.679 -7.076 8.977 1.00 98.62 121 ARG A C 1
ATOM 1004 O O . ARG A 1 121 ? -1.595 -7.067 8.400 1.00 98.62 121 ARG A O 1
ATOM 1011 N N . GLU A 1 122 ? -3.640 -7.954 8.716 1.00 98.69 122 GLU A N 1
ATOM 1012 C CA . GLU A 1 122 ? -3.560 -8.914 7.619 1.00 98.69 122 GLU A CA 1
ATOM 1013 C C . GLU A 1 122 ? -3.511 -8.185 6.271 1.00 98.69 122 GLU A C 1
ATOM 1015 O O . GLU A 1 122 ? -2.568 -8.393 5.509 1.00 98.69 122 GLU A O 1
ATOM 1020 N N . ARG A 1 123 ? -4.420 -7.227 6.031 1.00 98.50 123 ARG A N 1
ATOM 1021 C CA . ARG A 1 123 ? -4.391 -6.401 4.809 1.00 98.50 123 ARG A CA 1
ATOM 1022 C C . ARG A 1 123 ? -3.073 -5.649 4.631 1.00 98.50 123 ARG A C 1
ATOM 1024 O O . ARG A 1 123 ? -2.510 -5.666 3.542 1.00 98.50 123 ARG A O 1
ATOM 1031 N N . ILE A 1 124 ? -2.542 -5.052 5.700 1.00 98.75 124 ILE A N 1
ATOM 1032 C CA . ILE A 1 124 ? -1.230 -4.388 5.688 1.00 98.75 124 ILE A CA 1
ATOM 1033 C C . ILE A 1 124 ? -0.136 -5.356 5.233 1.00 98.75 124 ILE A C 1
ATOM 1035 O O . ILE A 1 124 ? 0.670 -5.001 4.374 1.00 98.75 124 ILE A O 1
ATOM 1039 N N . ALA A 1 125 ? -0.095 -6.566 5.797 1.00 98.62 125 ALA A N 1
ATOM 1040 C CA . ALA A 1 125 ? 0.914 -7.562 5.447 1.00 98.62 125 ALA A CA 1
ATOM 1041 C C . ALA A 1 125 ? 0.806 -7.978 3.970 1.00 98.62 125 ALA A C 1
ATOM 1043 O O . ALA A 1 125 ? 1.818 -8.039 3.270 1.00 98.62 125 ALA A O 1
ATOM 1044 N N . GLU A 1 126 ? -0.415 -8.184 3.470 1.00 98.50 126 GLU A N 1
ATOM 1045 C CA . GLU A 1 126 ? -0.662 -8.464 2.052 1.00 98.50 126 GLU A CA 1
ATOM 1046 C C . GLU A 1 126 ? -0.225 -7.300 1.149 1.00 98.50 126 GLU A C 1
ATOM 1048 O O . GLU A 1 126 ? 0.392 -7.506 0.101 1.00 98.50 126 GLU A O 1
ATOM 1053 N N . THR A 1 127 ? -0.526 -6.057 1.534 1.00 98.50 127 THR A N 1
ATOM 1054 C CA . THR A 1 127 ? -0.123 -4.861 0.784 1.00 98.50 127 THR A CA 1
ATOM 1055 C C . THR A 1 127 ? 1.398 -4.695 0.775 1.00 98.50 127 THR A C 1
ATOM 1057 O O . THR A 1 127 ? 1.975 -4.361 -0.262 1.00 98.50 127 THR A O 1
ATOM 1060 N N . GLU A 1 128 ? 2.074 -4.970 1.891 1.00 98.44 128 GLU A N 1
ATOM 1061 C CA . GLU A 1 128 ? 3.537 -4.966 1.979 1.00 98.44 128 GLU A CA 1
ATOM 1062 C C . GLU A 1 128 ? 4.165 -6.016 1.052 1.00 98.44 128 GLU A C 1
ATOM 1064 O O . GLU A 1 128 ? 5.105 -5.692 0.319 1.00 98.44 128 GLU A O 1
ATOM 1069 N N . GLU A 1 129 ? 3.617 -7.233 1.006 1.00 98.38 129 GLU A N 1
ATOM 1070 C CA . GLU A 1 129 ? 4.058 -8.282 0.080 1.00 98.38 129 GLU A CA 1
ATOM 1071 C C . GLU A 1 12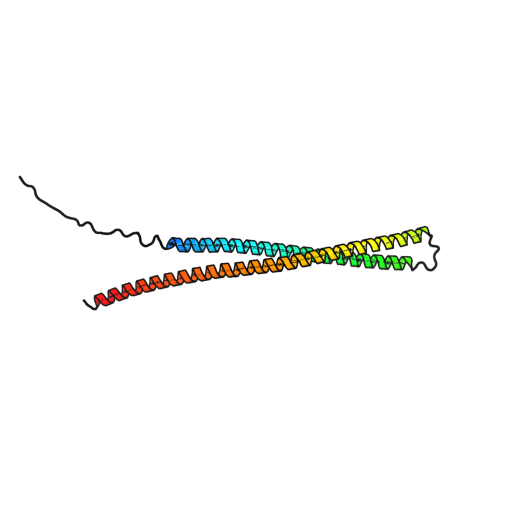9 ? 3.899 -7.841 -1.383 1.00 98.38 129 GLU A C 1
ATOM 1073 O O . GLU A 1 129 ? 4.871 -7.843 -2.149 1.00 98.38 129 GLU A O 1
ATOM 1078 N N . ARG A 1 130 ? 2.709 -7.355 -1.767 1.00 98.00 130 ARG A N 1
ATOM 1079 C CA . ARG A 1 130 ? 2.473 -6.828 -3.123 1.00 98.00 130 ARG A CA 1
ATOM 1080 C C . ARG A 1 130 ? 3.436 -5.692 -3.461 1.00 98.00 130 ARG A C 1
ATOM 1082 O O . ARG A 1 130 ? 3.910 -5.597 -4.596 1.00 98.00 130 ARG A O 1
ATOM 1089 N N . LEU A 1 131 ? 3.755 -4.823 -2.502 1.00 98.19 131 LEU A N 1
ATOM 1090 C CA . LEU A 1 131 ? 4.655 -3.693 -2.717 1.00 98.19 131 LEU A CA 1
ATOM 1091 C C . LEU A 1 131 ? 6.097 -4.137 -3.005 1.00 98.19 131 LEU A C 1
ATOM 1093 O O . LEU A 1 131 ? 6.772 -3.504 -3.829 1.00 98.19 131 LEU A O 1
ATOM 1097 N N . VAL A 1 132 ? 6.564 -5.231 -2.392 1.00 98.31 132 VAL A N 1
ATOM 1098 C CA . VAL A 1 132 ? 7.864 -5.845 -2.715 1.00 98.31 132 VAL A CA 1
ATOM 1099 C C . VAL A 1 132 ? 7.898 -6.274 -4.183 1.00 98.31 132 VAL A C 1
ATOM 1101 O O . VAL A 1 132 ? 8.843 -5.928 -4.906 1.00 98.31 132 VAL A O 1
ATOM 1104 N N . ASP A 1 133 ? 6.843 -6.934 -4.658 1.00 97.69 133 ASP A N 1
ATOM 1105 C CA . ASP A 1 133 ? 6.726 -7.347 -6.057 1.00 97.69 133 ASP A CA 1
ATOM 1106 C C . ASP A 1 133 ? 6.679 -6.148 -7.010 1.00 97.69 133 ASP A C 1
ATOM 1108 O O . ASP A 1 133 ? 7.418 -6.108 -8.002 1.00 97.69 133 ASP A O 1
ATOM 1112 N N . ARG A 1 134 ? 5.909 -5.099 -6.682 1.00 97.81 134 ARG A N 1
ATOM 1113 C CA . ARG A 1 134 ? 5.897 -3.857 -7.478 1.00 97.81 134 ARG A CA 1
ATOM 1114 C C . ARG A 1 134 ? 7.269 -3.195 -7.525 1.00 97.81 134 ARG A C 1
ATOM 1116 O O . ARG A 1 134 ? 7.681 -2.703 -8.578 1.00 97.81 134 ARG A O 1
ATOM 1123 N N . HIS A 1 135 ? 8.003 -3.178 -6.411 1.00 98.12 135 HIS A N 1
ATOM 1124 C CA . HIS A 1 135 ? 9.356 -2.630 -6.383 1.00 98.12 135 HIS A CA 1
ATOM 1125 C C . HIS A 1 135 ? 10.283 -3.412 -7.316 1.00 98.12 135 HIS A C 1
ATOM 1127 O O . HIS A 1 135 ? 11.005 -2.810 -8.117 1.00 98.12 135 HIS A O 1
ATOM 1133 N N . ARG A 1 136 ? 10.226 -4.746 -7.265 1.00 98.19 136 ARG A N 1
ATOM 1134 C CA . ARG A 1 136 ? 10.991 -5.625 -8.153 1.00 98.19 136 ARG A CA 1
ATOM 1135 C C . ARG A 1 136 ? 10.664 -5.368 -9.626 1.00 98.19 136 ARG A C 1
ATOM 1137 O O . ARG A 1 136 ? 11.582 -5.229 -10.437 1.00 98.19 136 ARG A O 1
ATOM 1144 N N . ASP A 1 137 ? 9.387 -5.250 -9.970 1.00 96.62 137 ASP A N 1
ATOM 1145 C CA . ASP A 1 137 ? 8.934 -4.995 -11.339 1.00 96.62 137 ASP A CA 1
ATOM 1146 C C . ASP A 1 137 ? 9.423 -3.661 -11.902 1.00 96.62 137 ASP A C 1
ATOM 1148 O O . ASP A 1 137 ? 9.792 -3.578 -13.083 1.00 96.62 137 ASP A O 1
ATOM 1152 N N . VAL A 1 138 ? 9.436 -2.620 -11.066 1.00 98.50 138 VAL A N 1
ATOM 1153 C CA . VAL A 1 138 ? 10.013 -1.322 -11.420 1.00 98.50 138 VAL A CA 1
ATOM 1154 C C . VAL A 1 138 ? 11.514 -1.474 -11.657 1.00 98.50 138 VAL A C 1
ATOM 1156 O O . VAL A 1 138 ? 11.982 -1.118 -12.735 1.00 98.50 138 VAL A O 1
ATOM 1159 N N . ARG A 1 139 ? 12.260 -2.103 -10.736 1.00 98.44 139 ARG A N 1
ATOM 1160 C CA . ARG A 1 139 ? 13.718 -2.298 -10.871 1.00 98.44 139 ARG A CA 1
ATOM 1161 C C . ARG A 1 139 ? 14.121 -3.044 -12.139 1.00 98.44 139 ARG A C 1
ATOM 1163 O O . ARG A 1 139 ? 15.085 -2.663 -12.811 1.00 98.44 139 ARG A O 1
ATOM 1170 N N . ILE A 1 140 ? 13.387 -4.101 -12.484 1.00 98.12 140 ILE A N 1
ATOM 1171 C CA . ILE A 1 140 ? 13.621 -4.862 -13.717 1.00 98.12 140 ILE A CA 1
ATOM 1172 C C . ILE A 1 140 ? 13.442 -3.953 -14.938 1.00 98.12 140 ILE A C 1
ATOM 1174 O O . ILE A 1 140 ? 14.270 -3.971 -15.852 1.00 98.12 140 ILE A O 1
ATOM 1178 N N . MET A 1 141 ? 12.379 -3.146 -14.955 1.00 98.00 141 MET A N 1
ATOM 1179 C CA . MET A 1 141 ? 12.078 -2.270 -16.085 1.00 98.00 141 MET A CA 1
ATOM 1180 C C . MET A 1 141 ? 13.036 -1.074 -16.178 1.00 98.00 141 MET A C 1
ATOM 1182 O O . MET A 1 141 ? 13.455 -0.745 -17.286 1.00 98.00 141 MET A O 1
ATOM 1186 N N . GLU A 1 142 ? 13.435 -0.475 -15.051 1.00 98.19 142 GLU A N 1
ATOM 1187 C CA . GLU A 1 142 ? 14.486 0.555 -14.970 1.00 98.19 142 GLU A CA 1
ATOM 1188 C C . GLU A 1 142 ? 15.766 0.042 -15.634 1.00 98.19 142 GLU A C 1
ATOM 1190 O O . GLU A 1 142 ? 16.227 0.592 -16.636 1.00 98.19 142 GLU A O 1
ATOM 1195 N N . THR A 1 143 ? 16.258 -1.106 -15.157 1.00 98.38 143 THR A N 1
ATOM 1196 C CA . THR A 1 143 ? 17.471 -1.750 -15.679 1.00 98.38 143 THR A CA 1
ATOM 1197 C C . THR A 1 143 ? 17.361 -2.022 -17.179 1.00 98.38 143 THR A C 1
ATOM 1199 O O . THR A 1 143 ? 18.322 -1.856 -17.933 1.00 98.38 143 THR A O 1
ATOM 1202 N N . TYR A 1 144 ? 16.190 -2.464 -17.637 1.00 97.69 144 TYR A N 1
ATOM 1203 C CA . TYR A 1 144 ? 15.956 -2.749 -19.045 1.00 97.69 144 TYR A CA 1
ATOM 1204 C C . TYR A 1 144 ? 15.986 -1.484 -19.915 1.00 97.69 144 TYR A C 1
ATOM 1206 O O . TYR A 1 144 ? 16.646 -1.468 -20.958 1.00 97.69 144 TYR A O 1
ATOM 1214 N N . VAL A 1 145 ? 15.299 -0.420 -19.492 1.00 97.44 145 VAL A N 1
ATOM 1215 C CA . VAL A 1 145 ? 15.282 0.868 -20.199 1.00 97.44 145 VAL A CA 1
ATOM 1216 C C . VAL A 1 145 ? 16.680 1.480 -20.240 1.00 97.44 145 VAL A C 1
ATOM 1218 O O . VAL A 1 145 ? 17.095 1.962 -21.296 1.00 97.44 145 VAL A O 1
ATOM 1221 N N . ASP A 1 146 ? 17.433 1.403 -19.145 1.00 97.69 146 ASP A N 1
ATOM 1222 C CA . ASP A 1 146 ? 18.799 1.919 -19.088 1.00 97.69 146 ASP A CA 1
ATOM 1223 C C . ASP A 1 146 ? 19.722 1.168 -20.044 1.00 97.69 146 ASP A C 1
ATOM 1225 O O . ASP A 1 146 ? 20.416 1.798 -20.840 1.00 97.69 146 ASP A O 1
ATOM 1229 N N . ARG A 1 147 ? 19.642 -0.168 -20.095 1.00 96.94 147 ARG A N 1
ATOM 1230 C CA . ARG A 1 147 ? 20.383 -0.962 -21.091 1.00 96.94 147 ARG A CA 1
ATOM 1231 C C . ARG A 1 147 ? 20.058 -0.546 -22.525 1.00 96.94 147 ARG A C 1
ATOM 1233 O O . ARG A 1 147 ? 20.968 -0.466 -23.348 1.00 96.94 147 ARG A O 1
ATOM 1240 N N . LEU A 1 148 ? 18.788 -0.269 -22.837 1.00 95.62 148 LEU A N 1
ATOM 1241 C CA . LEU A 1 148 ? 18.401 0.213 -24.167 1.00 95.62 148 LEU A CA 1
ATOM 1242 C C . LEU A 1 148 ? 19.022 1.580 -24.481 1.00 95.62 148 LEU A C 1
ATOM 1244 O O . LEU A 1 148 ? 19.520 1.773 -25.587 1.00 95.62 148 LEU A O 1
ATOM 1248 N N . ARG A 1 149 ? 19.019 2.510 -23.519 1.00 95.06 149 ARG A N 1
ATOM 1249 C CA . ARG A 1 149 ? 19.627 3.841 -23.675 1.00 95.06 149 ARG A CA 1
ATOM 1250 C C . ARG A 1 149 ? 21.139 3.752 -23.857 1.00 95.06 149 ARG A C 1
ATOM 1252 O O . ARG A 1 149 ? 21.679 4.390 -24.755 1.00 95.06 149 ARG A O 1
ATOM 1259 N N . THR A 1 150 ? 21.816 2.931 -23.056 1.00 96.19 150 THR A N 1
ATOM 1260 C CA . THR A 1 150 ? 23.262 2.712 -23.174 1.00 96.19 150 THR A CA 1
ATOM 1261 C C . THR A 1 150 ? 23.625 2.093 -24.522 1.00 96.19 150 THR A C 1
ATOM 1263 O O . THR A 1 150 ? 24.593 2.521 -25.145 1.00 96.19 150 THR A O 1
ATOM 1266 N N . ALA A 1 151 ? 22.851 1.114 -25.001 1.00 93.62 151 ALA A N 1
ATOM 1267 C CA . ALA A 1 151 ? 23.074 0.505 -26.311 1.00 93.62 151 ALA A CA 1
ATOM 1268 C C . ALA A 1 151 ? 22.859 1.506 -27.458 1.00 93.62 151 ALA A C 1
ATOM 1270 O O . ALA A 1 151 ? 23.672 1.560 -28.376 1.00 93.62 151 ALA A O 1
ATOM 1271 N N . ASP A 1 152 ? 21.803 2.320 -27.392 1.00 92.94 152 ASP A N 1
ATOM 1272 C CA . ASP A 1 152 ? 21.533 3.365 -28.386 1.00 92.94 152 ASP A CA 1
ATOM 1273 C C . ASP A 1 152 ? 22.662 4.403 -28.440 1.00 92.94 152 ASP A C 1
ATOM 1275 O O . ASP A 1 152 ? 23.173 4.702 -29.518 1.00 92.94 152 ASP A O 1
ATOM 1279 N N . LEU A 1 153 ? 23.124 4.875 -27.277 1.00 92.75 153 LEU A N 1
ATOM 1280 C CA . LEU A 1 153 ? 24.263 5.789 -27.183 1.00 92.75 153 LEU A CA 1
ATOM 1281 C C . LEU A 1 153 ? 25.538 5.166 -27.764 1.00 92.75 153 LEU A C 1
ATOM 1283 O O . LEU A 1 153 ? 26.225 5.797 -28.564 1.00 92.75 153 LEU A O 1
ATOM 1287 N N . ARG A 1 154 ? 25.841 3.915 -27.403 1.00 93.69 154 ARG A N 1
ATOM 1288 C CA . ARG A 1 154 ? 27.018 3.200 -27.912 1.00 93.69 154 ARG A CA 1
ATOM 1289 C C . ARG A 1 154 ? 26.985 3.059 -29.431 1.00 93.69 154 ARG A C 1
ATOM 1291 O O . ARG A 1 154 ? 28.009 3.249 -30.077 1.00 93.69 154 ARG A O 1
ATOM 1298 N N . ASN A 1 155 ? 25.817 2.755 -29.994 1.00 90.50 155 ASN A N 1
ATOM 1299 C CA . ASN A 1 155 ? 25.643 2.638 -31.438 1.00 90.50 155 ASN A CA 1
ATOM 1300 C C . ASN A 1 155 ? 25.848 3.981 -32.148 1.00 90.50 155 ASN A C 1
ATOM 1302 O O . ASN A 1 155 ? 26.465 3.999 -33.208 1.00 90.50 155 ASN A O 1
ATOM 1306 N N . ARG A 1 156 ? 25.380 5.097 -31.568 1.00 89.31 156 ARG A N 1
ATOM 1307 C CA . ARG A 1 156 ? 25.642 6.441 -32.115 1.00 89.31 156 ARG A CA 1
ATOM 1308 C C . ARG A 1 156 ? 27.123 6.753 -32.160 1.00 89.31 156 ARG A C 1
ATOM 1310 O O . ARG A 1 156 ? 27.629 7.058 -33.228 1.00 89.31 156 ARG A O 1
ATOM 1317 N N . LEU A 1 157 ? 27.810 6.587 -31.032 1.00 93.38 157 LEU A N 1
ATOM 1318 C CA . LEU A 1 157 ? 29.246 6.848 -30.943 1.00 93.38 157 LEU A CA 1
ATOM 1319 C C . LEU A 1 157 ? 30.045 5.965 -31.907 1.00 93.38 157 LEU A C 1
ATOM 1321 O O . LEU A 1 157 ? 30.991 6.428 -32.532 1.00 93.38 157 LEU A O 1
ATOM 1325 N N . HIS A 1 158 ? 29.656 4.696 -32.063 1.00 92.06 158 HIS A N 1
ATOM 1326 C CA . HIS A 1 158 ? 30.314 3.800 -33.011 1.00 92.06 158 HIS A CA 1
ATOM 1327 C C . HIS A 1 158 ? 30.124 4.245 -34.467 1.00 92.06 158 HIS A C 1
ATOM 1329 O O . HIS A 1 158 ? 31.061 4.163 -35.256 1.00 92.06 158 HIS A O 1
ATOM 1335 N N . LEU A 1 159 ? 28.931 4.733 -34.816 1.00 90.44 159 LEU A N 1
ATOM 1336 C CA . LEU A 1 159 ? 28.643 5.235 -36.157 1.00 90.44 159 LEU A CA 1
ATOM 1337 C C . LEU A 1 159 ? 29.352 6.562 -36.439 1.00 90.44 159 LEU A C 1
ATOM 1339 O O . LEU A 1 159 ? 29.935 6.700 -3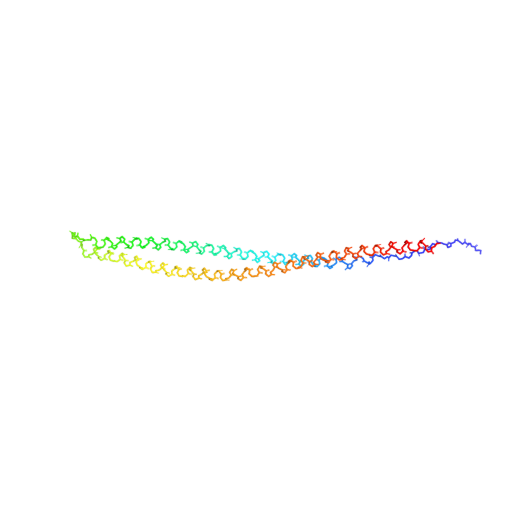7.507 1.00 90.44 159 LEU A O 1
ATOM 1343 N N . GLU A 1 160 ? 29.377 7.484 -35.476 1.00 92.00 160 GLU A N 1
ATOM 1344 C CA . GLU A 1 160 ? 30.157 8.725 -35.572 1.00 92.00 160 GLU A CA 1
ATOM 1345 C C . GLU A 1 160 ? 31.652 8.426 -35.758 1.00 92.00 160 GLU A C 1
ATOM 1347 O O . GLU A 1 160 ? 32.293 9.000 -36.635 1.00 92.00 160 GLU A O 1
ATOM 1352 N N . GLN A 1 161 ? 32.205 7.473 -34.998 1.00 93.94 161 GLN A N 1
ATOM 1353 C CA . GLN A 1 161 ? 33.601 7.059 -35.152 1.00 93.94 161 GLN A CA 1
ATOM 1354 C C . GLN A 1 161 ? 33.872 6.463 -36.536 1.00 93.94 161 GLN A C 1
ATOM 1356 O O . GLN A 1 161 ? 34.866 6.810 -37.166 1.00 93.94 161 GLN A O 1
ATOM 1361 N N . GLN A 1 162 ? 32.981 5.600 -37.029 1.00 93.62 162 GLN A N 1
ATOM 1362 C CA . GLN A 1 162 ? 33.115 5.016 -38.360 1.00 93.62 162 GLN A CA 1
ATOM 1363 C C . GLN A 1 162 ? 33.113 6.095 -39.454 1.00 93.62 162 GLN A C 1
ATOM 1365 O O . GLN A 1 162 ? 33.900 6.021 -40.392 1.00 93.62 162 GLN A O 1
ATOM 1370 N N . GLU A 1 163 ? 32.260 7.114 -39.327 1.00 92.44 163 GLU A N 1
ATOM 1371 C CA . GLU A 1 163 ? 32.222 8.242 -40.264 1.00 92.44 163 GLU A CA 1
ATOM 1372 C C . GLU A 1 163 ? 33.525 9.059 -40.234 1.00 92.44 163 GLU A C 1
ATOM 1374 O O . GLU A 1 163 ? 34.027 9.458 -41.288 1.00 92.44 163 GLU A O 1
ATOM 1379 N N . LEU A 1 164 ? 34.117 9.267 -39.052 1.00 94.12 164 LEU A N 1
ATOM 1380 C CA . LEU A 1 164 ? 35.425 9.917 -38.915 1.00 94.12 164 LEU A CA 1
ATOM 1381 C C . LEU A 1 164 ? 36.556 9.086 -39.535 1.00 94.12 164 LEU A C 1
ATOM 1383 O O . LEU A 1 164 ? 37.414 9.645 -40.223 1.00 94.12 164 LEU A O 1
ATOM 1387 N N . ASP A 1 165 ? 36.543 7.768 -39.334 1.00 94.38 165 ASP A N 1
ATOM 1388 C CA . ASP A 1 165 ? 37.532 6.848 -39.901 1.00 94.38 165 ASP A CA 1
ATOM 1389 C C . ASP A 1 165 ? 37.446 6.825 -41.440 1.00 94.38 165 ASP A C 1
ATOM 1391 O O . ASP A 1 165 ? 38.470 6.905 -42.127 1.00 94.38 165 ASP A O 1
ATOM 1395 N N . ASP A 1 166 ? 36.228 6.804 -41.996 1.00 93.62 166 ASP A N 1
ATOM 1396 C CA . ASP A 1 166 ? 35.981 6.879 -43.441 1.00 93.62 166 ASP A CA 1
ATOM 1397 C C . ASP A 1 166 ? 36.524 8.197 -44.031 1.00 93.62 166 ASP A C 1
ATOM 1399 O O . ASP A 1 166 ? 37.213 8.195 -45.059 1.00 93.62 166 ASP A O 1
ATOM 1403 N N . LEU A 1 167 ? 36.277 9.333 -43.366 1.00 93.31 167 LEU A N 1
ATOM 1404 C CA . LEU A 1 167 ? 36.814 10.637 -43.772 1.00 93.31 167 LEU A CA 1
ATOM 1405 C C . LEU A 1 167 ? 38.347 10.660 -43.722 1.00 93.31 167 LEU A C 1
ATOM 1407 O O . LEU A 1 167 ? 38.991 11.095 -44.684 1.00 93.31 167 LEU A O 1
ATOM 1411 N N . ALA A 1 168 ? 38.945 10.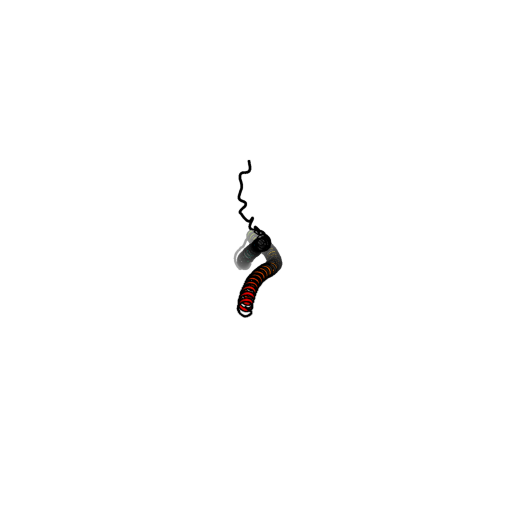163 -42.638 1.00 92.94 168 ALA A N 1
ATOM 1412 C CA . ALA A 1 168 ? 40.395 10.085 -42.488 1.00 92.94 168 ALA A CA 1
ATOM 1413 C C . ALA A 1 168 ? 41.037 9.239 -43.603 1.00 92.94 168 ALA A C 1
ATOM 1415 O O . ALA A 1 168 ? 42.035 9.653 -44.200 1.00 92.94 168 ALA A O 1
ATOM 1416 N N . MET A 1 169 ? 40.423 8.104 -43.957 1.00 91.94 169 MET A N 1
ATOM 1417 C CA . MET A 1 169 ? 40.865 7.237 -45.054 1.00 91.94 169 MET A CA 1
ATOM 1418 C C . MET A 1 169 ? 40.816 7.927 -46.421 1.00 91.94 169 MET A C 1
ATOM 1420 O O . MET A 1 169 ? 41.748 7.783 -47.225 1.00 91.94 169 MET A O 1
ATOM 1424 N N . VAL A 1 170 ? 39.764 8.706 -46.694 1.00 91.19 170 VAL A N 1
ATOM 1425 C CA . VAL A 1 170 ? 39.652 9.506 -47.927 1.00 91.19 170 VAL A CA 1
ATOM 1426 C C . VAL A 1 170 ? 40.759 10.559 -47.992 1.00 91.19 170 VAL A C 1
ATOM 1428 O O . VAL A 1 170 ? 41.425 10.688 -49.025 1.00 91.19 170 VAL A O 1
ATOM 1431 N N . HIS A 1 171 ? 40.996 11.284 -46.895 1.00 86.75 171 HIS A N 1
ATOM 1432 C CA . HIS A 1 171 ? 42.054 12.290 -46.816 1.00 86.75 171 HIS A CA 1
ATOM 1433 C C . HIS A 1 171 ? 43.447 11.682 -47.023 1.00 86.75 171 HIS A C 1
ATOM 1435 O O . HIS A 1 171 ? 44.204 12.180 -47.859 1.00 86.75 171 HIS A O 1
ATOM 1441 N N . TYR A 1 172 ? 43.755 10.576 -46.343 1.00 88.50 172 TYR A N 1
ATOM 1442 C CA . TYR A 1 172 ? 45.025 9.860 -46.487 1.00 88.50 172 TYR A CA 1
ATOM 1443 C C . TYR A 1 172 ? 45.256 9.359 -47.920 1.00 88.50 172 TYR A C 1
ATOM 1445 O O . TYR A 1 172 ? 46.330 9.526 -48.499 1.00 88.50 172 TYR A O 1
ATOM 1453 N N . SER A 1 173 ? 44.226 8.781 -48.540 1.00 88.00 173 SER A N 1
ATOM 1454 C CA . SER A 1 173 ? 44.320 8.278 -49.914 1.00 88.00 173 SER A CA 1
ATOM 1455 C C . SER A 1 173 ? 44.575 9.400 -50.925 1.00 88.00 173 SER A C 1
ATOM 1457 O O . SER A 1 173 ? 45.241 9.185 -51.940 1.00 88.00 173 SER A O 1
ATOM 1459 N N . ARG A 1 174 ? 44.055 10.605 -50.660 1.00 80.88 174 ARG A N 1
ATOM 1460 C CA . ARG A 1 174 ? 44.245 11.783 -51.511 1.00 80.88 174 ARG A CA 1
ATOM 1461 C C . ARG A 1 174 ? 45.649 12.372 -51.378 1.00 80.88 174 ARG A C 1
ATOM 1463 O O . ARG A 1 174 ? 46.238 12.724 -52.395 1.00 80.88 174 ARG A O 1
ATOM 1470 N N . THR A 1 175 ? 46.186 12.463 -50.164 1.00 81.81 175 THR A N 1
ATOM 1471 C CA . THR A 1 175 ? 47.547 12.974 -49.935 1.00 81.81 175 THR A CA 1
ATOM 1472 C C . THR A 1 175 ? 48.607 12.015 -50.465 1.00 81.81 175 THR A C 1
ATOM 1474 O O . THR A 1 175 ? 49.549 12.464 -51.107 1.00 81.81 175 THR A O 1
ATOM 1477 N N . LYS A 1 176 ? 48.415 10.700 -50.302 1.00 80.19 176 LYS A N 1
ATOM 1478 C CA . LYS A 1 176 ? 49.316 9.684 -50.861 1.00 80.19 176 LYS A CA 1
ATOM 1479 C C . LYS A 1 176 ? 49.381 9.740 -52.392 1.00 80.19 176 LYS A C 1
ATOM 1481 O O . LYS A 1 176 ? 50.463 9.816 -52.956 1.00 80.19 176 LYS A O 1
ATOM 1486 N N . LYS A 1 177 ? 48.230 9.812 -53.074 1.00 70.00 177 LYS A N 1
ATOM 1487 C CA . LYS A 1 177 ? 48.187 9.947 -54.545 1.00 70.00 177 LYS A CA 1
ATOM 1488 C C . LYS A 1 177 ? 48.841 11.232 -55.064 1.00 70.00 177 LYS A C 1
ATOM 1490 O O . LYS A 1 177 ? 49.359 11.224 -56.171 1.00 70.00 177 LYS A O 1
ATOM 1495 N N . GLY A 1 178 ? 48.800 12.317 -54.288 1.00 65.56 178 GLY A N 1
ATOM 1496 C CA . GLY A 1 178 ? 49.459 13.579 -54.634 1.00 65.56 178 GLY A CA 1
ATOM 1497 C C . GLY A 1 178 ? 50.967 13.608 -54.362 1.00 65.56 178 GLY A C 1
ATOM 1498 O O . GLY A 1 178 ? 51.630 14.501 -54.866 1.00 65.56 178 GLY A O 1
ATOM 1499 N N . ALA A 1 179 ? 51.494 12.667 -53.573 1.00 60.16 179 ALA A N 1
ATOM 1500 C CA . ALA A 1 179 ? 52.929 12.512 -53.321 1.00 60.16 179 ALA A CA 1
ATOM 1501 C C . ALA A 1 179 ? 53.602 11.531 -54.302 1.00 60.16 179 ALA A C 1
ATOM 1503 O O . ALA A 1 179 ? 54.806 11.619 -54.519 1.00 60.16 179 ALA A O 1
ATOM 1504 N N . ASP A 1 180 ? 52.819 10.625 -54.898 1.00 55.47 180 ASP A N 1
ATOM 1505 C CA . ASP A 1 180 ? 53.265 9.643 -55.897 1.00 55.47 180 ASP A CA 1
ATOM 1506 C C . ASP A 1 180 ? 53.117 10.148 -57.361 1.00 55.47 180 ASP A C 1
ATOM 1508 O O . ASP A 1 180 ? 53.267 9.359 -58.295 1.00 55.47 180 ASP A O 1
ATOM 1512 N N . SER A 1 181 ? 52.786 11.435 -57.572 1.00 46.81 181 SER A N 1
ATOM 1513 C CA . SER A 1 181 ? 52.658 12.104 -58.889 1.00 46.81 181 SER A CA 1
ATOM 1514 C C . SER A 1 181 ? 53.675 13.230 -59.034 1.00 46.81 181 SER A C 1
ATOM 1516 O O . SER A 1 181 ? 54.190 13.403 -60.159 1.00 46.81 181 SER A O 1
#

Foldseek 3Di:
DDDDDDDDDDDDDDDDPDDPPPPVVVLVVLVVVLVVLVVVLVVLVVVLVVLVVVLVVLVVVLVVLVVVLVVLVVVLVVLVCVLVVPPPDPDDPVNNVVSVVVSVVSVVVNVVSVVVSVVSVVVSVVSVVVSVVSVVVSVVSVVVSVVSVVVSVVVVVVVVVVVVVVVVVVVVVVVVVVVVD

Secondary structure (DSSP, 8-state):
------------------SSTTTHHHHHHHHHHHHHHHHHHHHHHHHHHHHHHHHHHHHHHHHHHHHHHHHHHHHHHHHHHHHH--SSS---HHHHHHHHHHHHHHHHHHHHHHHHHHHHHHHHHHHHHHHHHHHHHHHHHHHHHHHHHHHHHHHHHHHHHHHHHHHHHHHHHHHHHHH--

Sequence (181 aa):
MWTRVPCSRIRTRECLPWLHSRRSGGFAVVHQRIRKFSRILKLREDDRRSEQSLLAAERQEEKDVLDRLFSLEGERSRALDDFSGCEGGMVSCAELWFRRRFIDVIQDRIHEGNDSLRDVRERIAETEERLVDRHRDVRIMETYVDRLRTADLRNRLHLEQQELDDLAMVHYSRTKKGADS

Radius of gyration: 41.97 Å; chains: 1; bounding box: 85×29×153 Å